Protein AF-A0A2E4C2L1-F1 (afdb_monomer_lite)

Radius of gyration: 13.21 Å; chains: 1; bounding box: 34×31×32 Å

Sequence (110 aa):
MLITANHPNALIDPLVVFQTAGRPSRPLAKAPLFDQLIVGTALRALGGLPVYRKQDDPKLMHLNDRTFDAAIDALHAGSAVQIYPEGQSHSEPSLTPIRTGAARIALLAE

Secondary structure (DSSP, 8-state):
-EEE---S-TTHHHHHHHHHSSS-EEEEEEGGGGGSHHHHHHHHHTT-EEE--TTT-GGGGGGHHHHHHHHHHHHHTT-EEEE-TTSS----SSPPPPPTHHHHHHHHH-

Structure (mmCIF, N/CA/C/O backbone):
data_AF-A0A2E4C2L1-F1
#
_entry.id   AF-A0A2E4C2L1-F1
#
loop_
_atom_site.group_PDB
_atom_site.id
_atom_site.type_symbol
_atom_site.label_atom_id
_atom_site.label_alt_id
_atom_site.label_comp_id
_atom_site.label_asym_id
_atom_site.label_entity_id
_atom_site.label_seq_id
_atom_site.pdbx_PDB_ins_code
_atom_site.Cartn_x
_atom_site.Cartn_y
_atom_site.Cartn_z
_atom_site.occupancy
_atom_site.B_iso_or_equiv
_atom_site.auth_seq_id
_atom_site.auth_comp_id
_atom_site.auth_asym_id
_atom_site.auth_atom_id
_atom_site.pdbx_PDB_model_num
ATOM 1 N N . MET A 1 1 ? -10.927 6.069 4.154 1.00 92.62 1 MET A N 1
ATOM 2 C CA . MET A 1 1 ? -9.934 7.172 4.258 1.00 92.62 1 MET A CA 1
ATOM 3 C C . MET A 1 1 ? -8.666 6.768 3.519 1.00 92.62 1 MET A C 1
ATOM 5 O O . MET A 1 1 ? -8.086 5.752 3.881 1.00 92.62 1 MET A O 1
ATOM 9 N N . LEU A 1 2 ? -8.242 7.514 2.498 1.00 96.00 2 LEU A N 1
ATOM 10 C CA . LEU A 1 2 ? -6.986 7.246 1.787 1.00 96.00 2 LEU A CA 1
ATOM 11 C C . LEU A 1 2 ? -5.871 8.123 2.374 1.00 96.00 2 LEU A C 1
ATOM 13 O O . LEU A 1 2 ? -5.998 9.343 2.383 1.00 96.00 2 LEU A O 1
ATOM 17 N N . ILE A 1 3 ? -4.806 7.506 2.885 1.00 95.19 3 ILE A N 1
ATOM 18 C CA . ILE A 1 3 ? -3.647 8.193 3.465 1.00 95.19 3 ILE A CA 1
ATOM 19 C C . ILE A 1 3 ? -2.514 8.156 2.444 1.00 95.19 3 ILE A C 1
ATOM 21 O O . ILE A 1 3 ? -2.009 7.084 2.113 1.00 95.19 3 ILE A O 1
ATOM 25 N N . THR A 1 4 ? -2.118 9.331 1.959 1.00 93.44 4 THR A N 1
ATOM 26 C CA . THR A 1 4 ? -1.016 9.513 1.009 1.00 93.44 4 THR A CA 1
ATOM 27 C C . THR A 1 4 ? 0.148 10.212 1.699 1.00 93.44 4 THR A C 1
ATOM 29 O O . THR A 1 4 ? -0.018 11.340 2.165 1.00 93.44 4 THR A O 1
ATOM 32 N N . ALA A 1 5 ? 1.317 9.579 1.744 1.00 89.25 5 ALA A N 1
ATOM 33 C CA . ALA A 1 5 ? 2.519 10.154 2.351 1.00 89.25 5 ALA A CA 1
ATOM 34 C C . ALA A 1 5 ? 3.765 9.865 1.504 1.00 89.25 5 ALA A C 1
ATOM 36 O O . ALA A 1 5 ? 3.772 8.939 0.691 1.00 89.25 5 ALA A O 1
ATOM 37 N N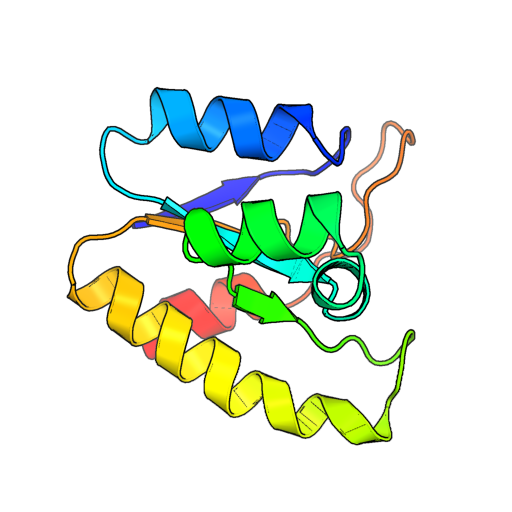 . ASN A 1 6 ? 4.815 10.661 1.691 1.00 86.31 6 ASN A N 1
ATOM 38 C CA . ASN A 1 6 ? 6.154 10.350 1.187 1.00 86.31 6 ASN A CA 1
ATOM 39 C C . ASN A 1 6 ? 6.772 9.181 1.975 1.00 86.31 6 ASN A C 1
ATOM 41 O O . ASN A 1 6 ? 6.294 8.863 3.067 1.00 86.31 6 ASN A O 1
ATOM 45 N N . HIS A 1 7 ? 7.800 8.520 1.424 1.00 82.44 7 HIS A N 1
ATOM 46 C CA . HIS A 1 7 ? 8.305 7.258 1.991 1.00 82.44 7 HIS A CA 1
ATOM 47 C C . HIS A 1 7 ? 9.822 7.188 2.231 1.00 82.44 7 HIS A C 1
ATOM 49 O O . HIS A 1 7 ? 10.511 6.335 1.654 1.00 82.44 7 HIS A O 1
ATOM 55 N N . PRO A 1 8 ? 10.377 8.049 3.102 1.00 77.81 8 PRO A N 1
ATOM 56 C CA . PRO A 1 8 ? 11.800 8.017 3.426 1.00 77.81 8 PRO A CA 1
ATOM 57 C C . PRO A 1 8 ? 12.231 6.741 4.170 1.00 77.81 8 PRO A C 1
ATOM 59 O O . PRO A 1 8 ? 13.385 6.324 4.046 1.00 77.81 8 PRO A O 1
ATOM 62 N N . ASN A 1 9 ? 11.340 6.101 4.942 1.00 84.50 9 ASN A N 1
ATOM 63 C CA . ASN A 1 9 ? 11.654 4.907 5.722 1.00 84.50 9 ASN A CA 1
ATOM 64 C C . ASN A 1 9 ? 10.609 3.791 5.559 1.00 84.50 9 ASN A C 1
ATOM 66 O O . ASN A 1 9 ? 9.484 3.863 6.050 1.00 84.50 9 ASN A O 1
ATOM 70 N N . ALA A 1 10 ? 11.048 2.677 4.966 1.00 78.44 10 ALA A N 1
ATOM 71 C CA . ALA A 1 10 ? 10.214 1.517 4.650 1.00 78.44 10 ALA A CA 1
ATOM 72 C C . ALA A 1 10 ? 9.428 0.919 5.838 1.00 78.44 10 ALA A C 1
ATOM 74 O O . ALA A 1 10 ? 8.406 0.274 5.618 1.00 78.44 10 ALA A O 1
ATOM 75 N N . LEU A 1 11 ? 9.903 1.101 7.077 1.00 81.69 11 LEU A N 1
ATOM 76 C CA . LEU A 1 11 ? 9.317 0.493 8.275 1.00 81.69 11 LEU A CA 1
ATOM 77 C C . LEU A 1 11 ? 8.602 1.506 9.174 1.00 81.69 11 LEU A C 1
ATOM 79 O O . LEU A 1 11 ? 7.507 1.228 9.663 1.00 81.69 11 LEU A O 1
ATOM 83 N N . ILE A 1 12 ? 9.226 2.659 9.420 1.00 86.38 12 ILE A N 1
ATOM 84 C CA . ILE A 1 12 ? 8.709 3.642 10.376 1.00 86.38 12 ILE A CA 1
ATOM 85 C C . ILE A 1 12 ? 7.483 4.358 9.815 1.00 86.38 12 ILE A C 1
ATOM 87 O O . ILE A 1 12 ? 6.518 4.545 10.555 1.00 86.38 12 ILE A O 1
ATOM 91 N N . ASP A 1 13 ? 7.467 4.693 8.522 1.00 85.94 13 ASP A N 1
ATOM 92 C CA . ASP A 1 13 ? 6.360 5.467 7.953 1.00 85.94 13 ASP A CA 1
ATOM 93 C C . ASP A 1 13 ? 5.022 4.708 8.058 1.00 85.94 13 ASP A C 1
ATOM 95 O O . ASP A 1 13 ? 4.052 5.295 8.550 1.00 85.94 13 ASP A O 1
ATOM 99 N N . PRO A 1 14 ? 4.936 3.402 7.711 1.00 86.88 14 PRO A N 1
ATOM 100 C CA . PRO A 1 14 ? 3.707 2.637 7.912 1.00 86.88 14 PRO A CA 1
ATOM 101 C C . PRO A 1 14 ? 3.348 2.482 9.390 1.00 86.88 14 PRO A C 1
ATOM 103 O O . PRO A 1 14 ? 2.173 2.542 9.746 1.00 86.88 14 PRO A O 1
ATOM 106 N N . LEU A 1 15 ? 4.344 2.318 10.273 1.00 89.44 15 LEU A N 1
ATOM 107 C CA . LEU A 1 15 ? 4.120 2.171 11.714 1.00 89.44 15 LEU A CA 1
ATOM 108 C C . LEU A 1 15 ? 3.476 3.416 12.329 1.00 89.44 15 LEU A C 1
ATOM 110 O O . LEU A 1 15 ? 2.536 3.291 13.114 1.00 89.44 15 LEU A O 1
ATOM 114 N N . VAL A 1 16 ? 3.929 4.610 11.947 1.00 91.06 16 VAL A N 1
ATOM 115 C CA . VAL A 1 16 ? 3.319 5.868 12.396 1.00 91.06 16 VAL A CA 1
ATOM 116 C C . VAL A 1 16 ? 1.862 5.937 11.951 1.00 91.06 16 VAL A C 1
ATOM 118 O O . VAL A 1 16 ? 0.989 6.264 12.756 1.00 91.06 16 VAL A O 1
ATOM 121 N N . VAL A 1 17 ? 1.562 5.568 10.704 1.00 91.31 17 VAL A N 1
ATOM 122 C CA . VAL A 1 17 ? 0.183 5.569 10.199 1.00 91.31 17 VAL A CA 1
ATOM 123 C C . VAL A 1 17 ? -0.678 4.535 10.926 1.00 91.31 17 VAL A C 1
ATOM 125 O O . VAL A 1 17 ? -1.800 4.852 11.317 1.00 91.31 17 VAL A O 1
ATOM 128 N N . PHE A 1 18 ? -0.155 3.334 11.189 1.00 91.00 18 PHE A N 1
ATOM 129 C CA . PHE A 1 18 ? -0.856 2.325 11.986 1.00 91.00 18 PHE A CA 1
ATOM 130 C C . PHE A 1 18 ? -1.263 2.851 13.368 1.00 91.00 18 PHE A C 1
ATOM 132 O O . PHE A 1 18 ? -2.376 2.581 13.811 1.00 91.00 18 PHE A O 1
ATOM 139 N N . GLN A 1 19 ? -0.391 3.618 14.026 1.00 91.19 19 GLN A N 1
ATOM 140 C CA . GLN A 1 19 ? -0.643 4.165 15.364 1.00 91.19 19 GLN A CA 1
ATOM 141 C C . GLN A 1 19 ? -1.564 5.395 15.357 1.00 91.19 19 GLN A C 1
ATOM 143 O O . GLN A 1 19 ? -2.283 5.633 16.323 1.00 91.19 19 GLN A O 1
ATOM 148 N N . THR A 1 20 ? -1.556 6.185 14.281 1.00 92.81 20 THR A N 1
ATOM 149 C CA . THR A 1 20 ? -2.218 7.504 14.243 1.00 92.81 20 THR A CA 1
ATOM 150 C C . THR A 1 20 ? -3.510 7.546 13.429 1.00 92.81 20 THR A C 1
ATOM 152 O O . THR A 1 20 ? -4.303 8.466 13.608 1.00 92.81 20 THR A O 1
ATOM 155 N N . ALA A 1 21 ? -3.786 6.552 12.576 1.00 90.88 21 ALA A N 1
ATOM 156 C CA . ALA A 1 21 ? -4.963 6.559 11.699 1.00 90.88 21 ALA A CA 1
ATOM 157 C C . ALA A 1 21 ? -6.313 6.511 12.446 1.00 90.88 21 ALA A C 1
ATOM 159 O O . ALA A 1 21 ? -7.353 6.796 11.845 1.00 90.88 21 ALA A O 1
ATOM 160 N N . GLY A 1 22 ? -6.325 6.107 13.724 1.00 93.12 22 GLY A N 1
ATOM 161 C CA . GLY A 1 22 ? -7.539 5.995 14.546 1.00 93.12 22 GLY A CA 1
ATOM 162 C C . GLY A 1 22 ? -8.542 4.938 14.059 1.00 93.12 22 GLY A C 1
ATOM 163 O O . GLY A 1 22 ? -9.688 4.925 14.498 1.00 93.12 22 GLY A O 1
ATOM 164 N N . ARG A 1 23 ? -8.136 4.081 13.115 1.00 93.62 23 ARG A N 1
ATOM 165 C CA . ARG A 1 23 ? -8.930 3.006 12.504 1.00 93.62 23 ARG A CA 1
ATOM 166 C C . ARG A 1 23 ? -8.002 1.941 11.905 1.00 93.62 23 ARG A C 1
ATOM 168 O O . ARG A 1 23 ? -6.833 2.258 11.660 1.00 93.62 23 ARG A O 1
ATOM 175 N N . PRO A 1 24 ? -8.492 0.719 11.612 1.00 94.56 24 PRO A N 1
ATOM 176 C CA . PRO A 1 24 ? -7.706 -0.277 10.888 1.00 94.56 24 PRO A CA 1
ATOM 177 C C . PRO A 1 24 ? -7.155 0.325 9.598 1.00 94.56 24 PRO A C 1
ATOM 179 O O . PRO A 1 24 ? -7.891 0.990 8.870 1.00 94.56 24 PRO A O 1
ATOM 182 N N . SER A 1 25 ? -5.871 0.123 9.319 1.00 94.81 25 SER A N 1
ATOM 183 C CA . SER A 1 25 ? -5.231 0.655 8.119 1.00 94.81 25 SER A CA 1
ATOM 184 C C . SER A 1 25 ? -4.566 -0.463 7.330 1.00 94.81 25 SER A C 1
ATOM 186 O O . SER A 1 25 ? -3.983 -1.373 7.905 1.00 94.81 25 SER A O 1
ATOM 188 N N . ARG A 1 26 ? -4.693 -0.418 6.005 1.00 96.25 26 ARG A N 1
ATOM 189 C CA . ARG A 1 26 ? -4.168 -1.431 5.090 1.00 96.25 26 ARG A CA 1
AT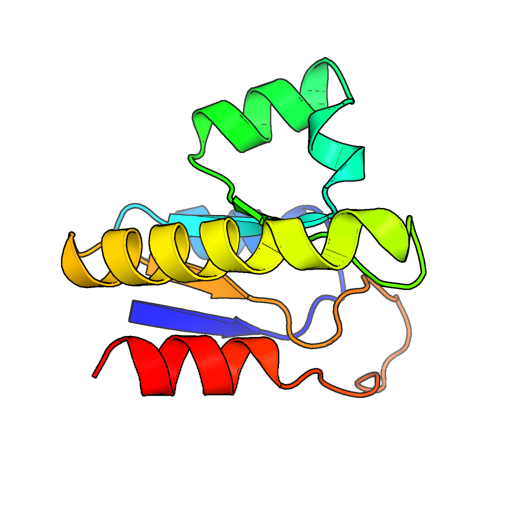OM 190 C C . ARG A 1 26 ? -3.044 -0.835 4.252 1.00 96.25 26 ARG A C 1
ATOM 192 O O . ARG A 1 26 ? -3.326 0.029 3.418 1.00 96.25 26 ARG A O 1
ATOM 199 N N . PRO A 1 27 ? -1.779 -1.231 4.470 1.00 95.38 27 PRO A N 1
ATOM 200 C CA . PRO A 1 27 ? -0.675 -0.699 3.688 1.00 95.38 27 PRO A CA 1
ATOM 201 C C . PRO A 1 27 ? -0.627 -1.348 2.304 1.00 95.38 27 PRO A C 1
ATOM 203 O O . PRO A 1 27 ? -0.707 -2.571 2.181 1.00 95.38 27 PRO A O 1
ATOM 206 N N . LEU A 1 28 ? -0.431 -0.542 1.263 1.00 95.12 28 LEU A N 1
ATOM 207 C CA . LEU A 1 28 ? 0.010 -1.044 -0.035 1.00 95.12 28 LEU A CA 1
ATOM 208 C C . LEU A 1 28 ? 1.527 -1.259 -0.008 1.00 95.12 28 LEU A C 1
ATOM 210 O O . LEU A 1 28 ? 2.290 -0.311 0.172 1.00 95.12 28 LEU A O 1
ATOM 214 N N . ALA A 1 29 ? 1.972 -2.501 -0.202 1.00 93.44 29 ALA A N 1
ATOM 215 C CA . ALA A 1 29 ? 3.381 -2.886 -0.114 1.00 93.44 29 ALA A CA 1
ATOM 216 C C . ALA A 1 29 ? 3.827 -3.683 -1.347 1.00 93.44 29 ALA A C 1
ATOM 218 O O . ALA A 1 29 ? 3.019 -4.306 -2.029 1.00 93.44 29 ALA A O 1
ATOM 219 N N . LYS A 1 30 ? 5.130 -3.679 -1.649 1.00 92.56 30 LYS A N 1
ATOM 220 C CA . LYS A 1 30 ? 5.688 -4.393 -2.813 1.00 92.56 30 LYS A CA 1
ATOM 221 C C . LYS A 1 30 ? 5.381 -5.891 -2.711 1.00 92.56 30 LYS A C 1
ATOM 223 O O . LYS A 1 30 ? 5.676 -6.493 -1.680 1.00 92.56 30 LYS A O 1
ATOM 228 N N . ALA A 1 31 ? 4.863 -6.495 -3.781 1.00 94.38 31 ALA A N 1
ATOM 229 C CA . ALA A 1 31 ? 4.498 -7.913 -3.797 1.00 94.38 31 ALA A CA 1
ATOM 230 C C . ALA A 1 31 ? 5.625 -8.863 -3.318 1.00 94.38 31 ALA A C 1
ATOM 232 O O . ALA A 1 31 ? 5.326 -9.708 -2.477 1.00 94.38 31 ALA A 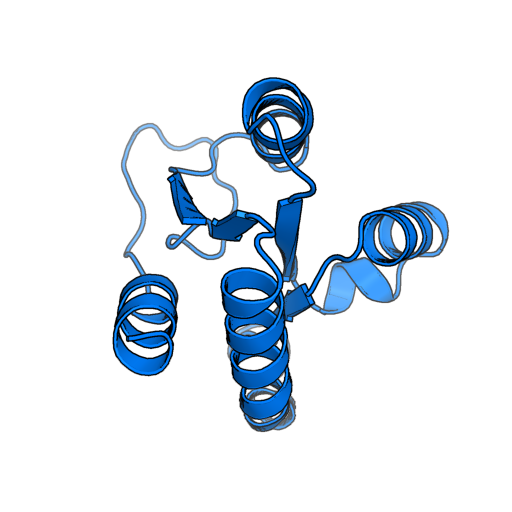O 1
ATOM 233 N N . PRO A 1 32 ? 6.913 -8.678 -3.689 1.00 93.12 32 PRO A N 1
ATOM 234 C CA . PRO A 1 32 ? 7.995 -9.547 -3.203 1.00 93.12 32 PRO A CA 1
ATOM 235 C C . PRO A 1 32 ? 8.197 -9.557 -1.676 1.00 93.12 32 PRO A C 1
ATOM 237 O O . PRO A 1 32 ? 8.796 -10.484 -1.138 1.00 93.12 32 PRO A O 1
ATOM 240 N N . LEU A 1 33 ? 7.712 -8.544 -0.943 1.00 92.00 33 LEU A N 1
ATOM 241 C CA . LEU A 1 33 ? 7.784 -8.539 0.525 1.00 92.00 33 LEU A CA 1
ATOM 242 C C . LEU A 1 33 ? 6.855 -9.585 1.152 1.00 92.00 33 LEU A C 1
ATOM 244 O O . LEU A 1 33 ? 7.114 -10.044 2.262 1.00 92.00 33 LEU A O 1
ATOM 248 N N . PHE A 1 34 ? 5.794 -9.985 0.448 1.00 94.75 34 PHE A N 1
ATOM 249 C CA . PHE A 1 34 ? 4.853 -10.993 0.928 1.00 94.75 34 PHE A CA 1
ATOM 250 C C . PHE A 1 34 ? 5.438 -12.410 0.872 1.00 94.75 34 PHE A C 1
ATOM 252 O O . PHE A 1 34 ? 4.987 -13.283 1.616 1.00 94.75 34 PHE A O 1
ATOM 259 N N . ASP A 1 35 ? 6.468 -12.640 0.059 1.00 94.31 35 ASP A N 1
ATOM 260 C CA . ASP A 1 35 ? 7.134 -13.943 -0.056 1.00 94.31 35 ASP A CA 1
ATOM 261 C C . ASP A 1 35 ? 8.150 -14.186 1.073 1.00 94.31 35 ASP A C 1
ATOM 263 O O . ASP A 1 35 ? 8.585 -15.311 1.310 1.00 94.31 35 ASP A O 1
ATOM 267 N N . GLN A 1 36 ? 8.511 -13.140 1.821 1.00 94.69 36 GLN A N 1
ATOM 268 C CA . GLN A 1 36 ? 9.408 -13.246 2.967 1.00 94.69 36 GLN A CA 1
ATOM 269 C C . GLN A 1 36 ? 8.664 -13.813 4.181 1.00 94.69 36 GLN A C 1
ATOM 271 O O . GLN A 1 36 ? 7.597 -13.322 4.542 1.00 94.69 36 GLN A O 1
ATOM 276 N N . LEU A 1 37 ? 9.245 -14.802 4.866 1.00 93.88 37 LEU A N 1
ATOM 277 C CA . LEU A 1 37 ? 8.566 -15.507 5.961 1.00 93.88 37 LEU A CA 1
ATOM 278 C C . LEU A 1 37 ? 8.114 -14.566 7.089 1.00 93.88 37 LEU A C 1
ATOM 280 O O . LEU A 1 37 ? 6.951 -14.582 7.479 1.00 93.88 37 LEU A O 1
ATOM 284 N N . ILE A 1 38 ? 9.015 -13.726 7.599 1.00 94.44 38 ILE A N 1
ATOM 285 C CA . ILE A 1 38 ? 8.715 -12.836 8.730 1.00 94.44 38 ILE A CA 1
ATOM 286 C C . ILE A 1 38 ? 7.901 -11.627 8.254 1.00 94.44 38 ILE A C 1
ATOM 288 O O . ILE A 1 38 ? 6.783 -11.400 8.718 1.00 94.44 38 ILE A O 1
ATOM 292 N N . VAL A 1 39 ? 8.440 -10.876 7.288 1.00 91.44 39 VAL A N 1
ATOM 293 C CA . VAL A 1 39 ? 7.831 -9.630 6.792 1.00 91.44 39 VAL A CA 1
ATOM 294 C C . VAL A 1 39 ? 6.484 -9.898 6.124 1.00 91.44 39 VAL A C 1
ATOM 296 O O . VAL A 1 39 ? 5.507 -9.207 6.402 1.00 91.44 39 VAL A O 1
ATOM 299 N N . GLY A 1 40 ? 6.391 -10.938 5.300 1.00 94.38 40 GLY A N 1
ATOM 300 C CA . GLY A 1 40 ? 5.162 -11.303 4.612 1.00 94.38 40 GLY A CA 1
ATOM 301 C C . GLY A 1 40 ? 4.075 -11.810 5.554 1.00 94.38 40 GLY A C 1
ATOM 302 O O . GLY A 1 40 ? 2.901 -11.521 5.329 1.00 94.38 40 GLY A O 1
ATOM 303 N N . THR A 1 41 ? 4.425 -12.523 6.629 1.00 95.19 41 THR A N 1
ATOM 304 C CA . THR A 1 41 ? 3.443 -12.916 7.656 1.00 95.19 41 THR A CA 1
ATOM 305 C C . THR A 1 41 ? 2.898 -11.690 8.383 1.00 95.19 41 THR A C 1
ATOM 307 O O . THR A 1 41 ? 1.682 -11.554 8.516 1.00 95.19 41 THR A O 1
ATOM 310 N N . ALA A 1 42 ? 3.770 -10.756 8.776 1.00 92.25 42 ALA A N 1
ATOM 311 C CA . ALA A 1 42 ? 3.355 -9.511 9.417 1.00 92.25 42 ALA A CA 1
ATOM 312 C C . ALA A 1 42 ? 2.458 -8.659 8.500 1.00 92.25 42 ALA A C 1
ATOM 314 O O . ALA A 1 42 ? 1.393 -8.215 8.921 1.00 92.25 42 ALA A O 1
ATOM 315 N N . LEU A 1 43 ? 2.833 -8.488 7.226 1.00 93.62 43 LEU A N 1
ATOM 316 C CA . LEU A 1 43 ? 2.031 -7.741 6.252 1.00 93.62 43 LEU A CA 1
ATOM 317 C C . LEU A 1 43 ? 0.641 -8.353 6.061 1.00 93.62 43 LEU A C 1
ATOM 319 O O . LEU A 1 43 ? -0.345 -7.621 6.065 1.00 93.62 43 LEU A O 1
ATOM 323 N N . ARG A 1 44 ? 0.537 -9.683 5.943 1.00 94.81 44 ARG A N 1
ATOM 324 C CA . ARG A 1 44 ? -0.765 -10.364 5.836 1.00 94.81 44 ARG A CA 1
ATOM 325 C C . ARG A 1 44 ? -1.604 -10.193 7.102 1.00 94.81 44 ARG A C 1
ATOM 327 O O . ARG A 1 44 ? -2.793 -9.907 6.991 1.00 94.81 44 ARG A O 1
ATOM 334 N N . ALA A 1 45 ? -0.997 -10.309 8.285 1.00 92.81 45 ALA A N 1
ATOM 335 C CA . ALA A 1 45 ? -1.687 -10.112 9.562 1.00 92.81 45 ALA A CA 1
ATOM 336 C C . ALA A 1 45 ? -2.243 -8.684 9.715 1.00 92.81 45 ALA A C 1
ATOM 338 O O . ALA A 1 45 ? -3.324 -8.495 10.266 1.00 92.81 45 ALA A O 1
ATOM 339 N N . LEU A 1 46 ? -1.540 -7.689 9.170 1.00 90.31 46 LEU A N 1
ATOM 340 C CA . LEU A 1 46 ? -1.961 -6.285 9.148 1.00 90.31 46 LEU A CA 1
ATOM 341 C C . LEU A 1 46 ? -2.934 -5.954 7.999 1.00 90.31 46 LEU A C 1
ATOM 343 O O . LEU A 1 46 ? -3.318 -4.799 7.830 1.00 90.31 46 LEU A O 1
ATOM 347 N N . GLY A 1 47 ? -3.337 -6.938 7.187 1.00 94.25 47 GLY A N 1
ATOM 348 C CA . GLY A 1 47 ? -4.233 -6.727 6.048 1.00 94.25 47 GLY A CA 1
ATOM 349 C C . GLY A 1 47 ? -3.589 -5.974 4.880 1.00 94.25 47 GLY A C 1
ATOM 350 O O . GLY A 1 47 ? -4.294 -5.285 4.144 1.00 94.25 47 GLY A O 1
ATOM 351 N N . GLY A 1 48 ? -2.267 -6.075 4.732 1.00 95.88 48 GLY A N 1
ATOM 352 C CA . GLY A 1 48 ? -1.504 -5.452 3.658 1.00 95.88 48 GLY A CA 1
ATOM 353 C C . GLY A 1 48 ? -1.922 -5.933 2.270 1.00 95.88 48 GLY A C 1
ATOM 354 O O . GLY A 1 48 ? -2.271 -7.096 2.070 1.00 95.88 48 GLY A O 1
ATOM 355 N N . LEU A 1 49 ? -1.852 -5.017 1.307 1.00 97.00 49 LEU A N 1
ATOM 356 C CA . LEU A 1 49 ? -2.285 -5.216 -0.070 1.00 97.00 49 LEU A CA 1
ATOM 357 C C . LEU A 1 49 ? -1.057 -5.238 -1.003 1.00 97.00 49 LEU A C 1
ATOM 359 O O . LEU A 1 49 ? -0.284 -4.273 -1.012 1.00 97.00 49 LEU A O 1
ATOM 363 N N . PRO A 1 50 ? -0.828 -6.319 -1.770 1.00 96.31 50 PRO A N 1
ATOM 364 C CA . PRO A 1 50 ? 0.364 -6.454 -2.601 1.00 96.31 50 PRO A CA 1
ATOM 365 C C . PRO A 1 50 ? 0.289 -5.583 -3.859 1.00 96.31 50 PRO A C 1
ATOM 367 O O . PRO A 1 50 ? -0.708 -5.580 -4.571 1.00 96.31 50 PRO A O 1
ATOM 370 N N . VAL A 1 51 ? 1.377 -4.883 -4.173 1.00 95.38 51 VAL A N 1
ATOM 371 C CA . VAL A 1 51 ? 1.535 -4.075 -5.389 1.00 95.38 51 VAL A CA 1
ATOM 372 C C . VAL A 1 51 ? 2.586 -4.704 -6.292 1.00 95.38 51 VAL A C 1
ATOM 374 O O . VAL A 1 51 ? 3.758 -4.825 -5.924 1.00 95.38 51 VAL A O 1
ATOM 377 N N . TYR A 1 52 ? 2.171 -5.047 -7.506 1.00 94.19 52 TYR A N 1
ATOM 378 C CA . TYR A 1 52 ? 2.999 -5.653 -8.543 1.00 94.19 52 TYR A CA 1
ATOM 379 C C . TYR A 1 52 ? 3.553 -4.561 -9.457 1.00 94.19 52 TYR A C 1
ATOM 381 O O . TYR A 1 52 ? 2.843 -3.987 -10.286 1.00 94.19 52 TYR A O 1
ATOM 389 N N . ARG A 1 53 ? 4.830 -4.213 -9.292 1.00 90.19 53 ARG A N 1
ATOM 390 C CA . ARG A 1 53 ? 5.455 -3.131 -10.061 1.00 90.19 53 ARG A CA 1
ATOM 391 C C . ARG A 1 53 ? 6.073 -3.686 -11.340 1.00 90.19 53 ARG A C 1
ATOM 393 O O . ARG A 1 53 ? 6.694 -4.742 -11.327 1.00 90.19 53 ARG A O 1
ATOM 400 N N . LYS A 1 54 ? 6.028 -2.887 -12.410 1.00 88.81 54 LYS A N 1
ATOM 401 C CA . LYS A 1 54 ? 6.682 -3.200 -13.693 1.00 88.81 54 LYS A CA 1
ATOM 402 C C . LYS A 1 54 ? 8.158 -3.592 -13.554 1.00 88.81 54 LYS A C 1
ATOM 404 O O . LYS A 1 54 ? 8.634 -4.426 -14.303 1.00 88.81 54 LYS A O 1
ATOM 409 N N . GLN A 1 55 ? 8.877 -2.965 -12.623 1.00 86.38 55 GLN A N 1
ATOM 410 C CA . GLN A 1 55 ? 10.305 -3.213 -12.397 1.00 86.38 55 GLN A CA 1
ATOM 411 C C . GLN A 1 55 ? 10.607 -4.543 -11.691 1.00 86.38 55 GLN A C 1
ATOM 413 O O . GLN A 1 55 ? 11.742 -4.993 -11.760 1.00 86.38 55 GLN A O 1
ATOM 418 N N . ASP A 1 56 ? 9.624 -5.129 -10.998 1.00 87.56 56 ASP A N 1
ATOM 419 C CA . ASP A 1 56 ? 9.797 -6.397 -10.283 1.00 87.56 56 ASP A CA 1
ATOM 420 C C . ASP A 1 56 ? 9.435 -7.565 -11.213 1.00 87.56 56 ASP A C 1
ATOM 422 O O . ASP A 1 56 ? 10.260 -8.433 -11.469 1.00 87.56 56 ASP A O 1
ATOM 426 N N . ASP A 1 57 ? 8.219 -7.541 -11.774 1.00 90.44 57 ASP A N 1
ATOM 427 C CA . ASP A 1 57 ? 7.781 -8.470 -12.819 1.00 90.44 57 ASP A CA 1
ATOM 428 C C . ASP A 1 57 ? 6.656 -7.834 -13.669 1.00 90.44 57 ASP A C 1
ATOM 430 O O . ASP A 1 57 ? 5.515 -7.704 -13.204 1.00 90.44 57 ASP A O 1
ATOM 434 N N . PRO A 1 58 ? 6.929 -7.441 -14.930 1.00 91.12 58 PRO A N 1
ATOM 435 C CA . PRO A 1 58 ? 5.920 -6.877 -15.824 1.00 91.12 58 PRO A CA 1
ATOM 436 C C . PRO A 1 58 ? 4.725 -7.800 -16.085 1.00 91.12 58 PRO A C 1
ATOM 438 O O . PRO A 1 58 ? 3.621 -7.308 -16.320 1.00 91.12 58 PRO A O 1
ATOM 441 N N . LYS A 1 59 ? 4.919 -9.125 -16.059 1.00 95.12 59 LYS A N 1
ATOM 442 C CA . LYS A 1 59 ? 3.869 -10.100 -16.392 1.00 95.12 59 LYS A CA 1
ATOM 443 C C . LYS A 1 59 ? 2.797 -10.163 -15.311 1.00 95.12 59 LYS A C 1
ATOM 445 O O . LYS A 1 59 ? 1.649 -10.475 -15.610 1.00 95.12 59 LYS A O 1
ATOM 450 N N . LEU A 1 60 ? 3.148 -9.817 -14.074 1.00 94.75 60 LEU A N 1
ATOM 451 C CA . LEU A 1 60 ? 2.250 -9.863 -12.920 1.00 94.75 60 LEU A CA 1
ATOM 452 C C . LEU A 1 60 ? 1.469 -8.563 -12.696 1.00 94.75 60 LEU A C 1
ATOM 454 O O . LEU A 1 60 ? 0.631 -8.507 -11.804 1.00 94.75 60 LEU A O 1
ATOM 458 N N . MET A 1 61 ? 1.683 -7.518 -13.504 1.00 93.88 61 MET A N 1
ATOM 459 C CA . MET A 1 61 ? 1.023 -6.220 -13.298 1.00 93.88 61 MET A CA 1
ATOM 460 C C . MET A 1 61 ? -0.509 -6.277 -13.342 1.00 93.88 61 MET A C 1
ATOM 462 O O . MET A 1 61 ? -1.148 -5.460 -12.680 1.00 93.88 61 MET A O 1
ATOM 466 N N . HIS A 1 62 ? -1.081 -7.227 -14.085 1.00 94.44 62 HIS A N 1
ATOM 467 C CA . HIS A 1 62 ? -2.527 -7.459 -14.157 1.00 94.44 62 HIS A CA 1
ATOM 468 C C . HIS A 1 62 ? -3.131 -7.861 -12.798 1.00 94.44 62 HIS A C 1
ATOM 470 O O . HIS A 1 62 ? -4.308 -7.645 -12.547 1.00 94.44 62 HIS A O 1
ATOM 476 N N . LEU A 1 63 ? -2.324 -8.397 -11.874 1.00 95.69 63 LEU A N 1
ATOM 477 C CA . LEU A 1 63 ? -2.786 -8.743 -10.529 1.00 95.69 63 LEU A CA 1
ATOM 47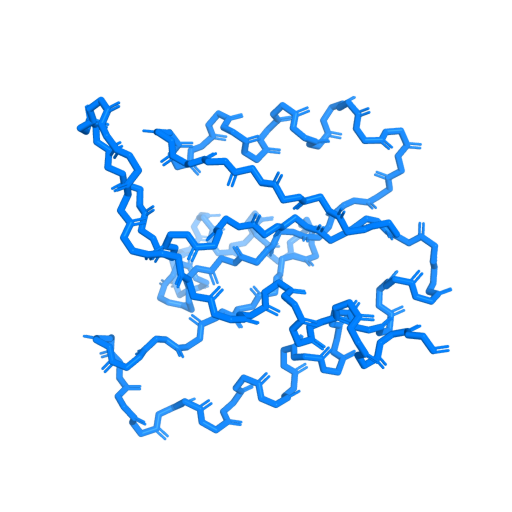8 C C . LEU A 1 63 ? -3.123 -7.510 -9.681 1.00 95.69 63 LEU A C 1
ATOM 480 O O . LEU A 1 63 ? -3.838 -7.646 -8.691 1.00 95.69 63 LEU A O 1
ATOM 484 N N . ASN A 1 64 ? -2.660 -6.315 -10.071 1.00 95.81 64 ASN A N 1
ATOM 485 C CA . ASN A 1 64 ? -3.027 -5.085 -9.372 1.00 95.81 64 ASN A CA 1
ATOM 486 C C . ASN A 1 64 ? -4.516 -4.754 -9.488 1.00 95.81 64 ASN A C 1
ATOM 488 O O . ASN A 1 64 ? -4.990 -3.991 -8.656 1.00 95.81 64 ASN A O 1
ATOM 492 N N . ASP A 1 65 ? -5.250 -5.306 -10.459 1.00 96.38 65 ASP A N 1
ATOM 493 C CA . ASP A 1 65 ? -6.699 -5.090 -10.555 1.00 96.38 65 ASP A CA 1
ATOM 494 C C . ASP A 1 65 ? -7.386 -5.571 -9.265 1.00 96.38 65 ASP A C 1
ATOM 496 O O . ASP A 1 65 ? -8.099 -4.810 -8.619 1.00 96.38 65 ASP A O 1
ATOM 500 N N . ARG A 1 66 ? -6.995 -6.752 -8.765 1.00 96.62 66 ARG A N 1
ATOM 501 C CA . ARG A 1 66 ? -7.454 -7.272 -7.463 1.00 96.62 66 ARG A CA 1
ATOM 502 C C . ARG A 1 66 ? -7.000 -6.415 -6.281 1.00 96.62 66 ARG A C 1
ATOM 504 O O . ARG A 1 66 ? -7.677 -6.354 -5.261 1.00 96.62 66 ARG A O 1
ATOM 511 N N . THR A 1 67 ? -5.833 -5.782 -6.389 1.00 96.81 67 THR A N 1
ATOM 512 C CA . THR A 1 67 ? -5.320 -4.867 -5.360 1.00 96.81 67 THR A CA 1
ATOM 513 C C . THR A 1 67 ? -6.142 -3.583 -5.302 1.00 96.81 67 THR A C 1
ATOM 515 O O . THR A 1 67 ? -6.386 -3.082 -4.205 1.00 96.81 67 THR A O 1
ATOM 518 N N . PHE A 1 68 ? -6.579 -3.058 -6.452 1.00 97.38 68 PHE A N 1
ATOM 519 C CA . PHE A 1 68 ? -7.503 -1.927 -6.504 1.00 97.38 68 PHE A CA 1
ATOM 520 C C . PHE A 1 68 ? -8.848 -2.305 -5.886 1.00 97.38 68 PHE A C 1
ATOM 522 O O . PHE A 1 68 ? -9.280 -1.599 -4.979 1.00 97.38 68 PHE A O 1
ATOM 529 N N . ASP A 1 69 ? -9.433 -3.438 -6.285 1.00 98.00 69 ASP A N 1
ATOM 530 C CA . ASP A 1 69 ? -10.702 -3.927 -5.726 1.00 98.00 69 ASP A CA 1
ATOM 531 C C . ASP A 1 69 ? -10.621 -4.045 -4.195 1.00 98.00 69 ASP A C 1
ATOM 533 O O . ASP A 1 69 ? -11.409 -3.443 -3.469 1.00 98.00 69 ASP A O 1
ATOM 537 N N . ALA A 1 70 ? -9.578 -4.702 -3.676 1.00 97.75 70 ALA A N 1
ATOM 538 C CA . ALA A 1 70 ? -9.382 -4.863 -2.236 1.00 97.75 70 ALA A CA 1
ATOM 539 C C . ALA A 1 70 ? -9.142 -3.534 -1.492 1.00 97.75 70 ALA A C 1
ATOM 541 O O . ALA A 1 70 ? -9.497 -3.402 -0.316 1.00 97.75 70 ALA A O 1
ATOM 542 N N . ALA A 1 71 ? -8.517 -2.547 -2.142 1.00 97.81 71 ALA A N 1
ATOM 543 C CA . ALA A 1 71 ? -8.343 -1.215 -1.571 1.00 97.81 71 ALA A CA 1
ATOM 544 C C . ALA A 1 71 ? -9.679 -0.463 -1.494 1.00 97.81 71 ALA A C 1
ATOM 546 O O . ALA A 1 71 ? -9.952 0.172 -0.475 1.00 97.81 71 ALA A O 1
ATOM 547 N N . ILE A 1 72 ? -10.512 -0.558 -2.531 1.00 97.81 72 ILE A N 1
ATOM 548 C CA . ILE A 1 72 ? -11.849 0.049 -2.574 1.00 97.81 72 ILE A CA 1
ATOM 549 C C . ILE A 1 72 ? -12.737 -0.583 -1.497 1.00 97.81 72 ILE A C 1
ATOM 551 O O . ILE A 1 72 ? -13.259 0.135 -0.643 1.00 97.81 72 ILE A O 1
ATOM 555 N N . ASP A 1 73 ? -12.781 -1.915 -1.434 1.00 97.88 73 ASP A N 1
ATOM 556 C CA . ASP A 1 73 ? -13.524 -2.659 -0.411 1.00 97.88 73 ASP A CA 1
ATOM 557 C C . ASP A 1 73 ? -13.098 -2.252 1.005 1.00 97.88 73 ASP A C 1
ATOM 559 O O . ASP A 1 73 ? -13.925 -2.058 1.898 1.00 97.88 73 ASP A O 1
ATOM 563 N N . ALA A 1 74 ? -11.793 -2.078 1.232 1.00 97.25 74 ALA A N 1
ATOM 564 C CA . ALA A 1 74 ? -11.276 -1.623 2.516 1.00 97.25 74 ALA A CA 1
ATOM 565 C C . ALA A 1 74 ? -11.755 -0.210 2.874 1.00 97.25 74 ALA A C 1
ATOM 567 O O . ALA A 1 74 ? -12.100 0.042 4.032 1.00 97.25 74 ALA A O 1
ATOM 568 N N . LEU A 1 75 ? -11.768 0.707 1.904 1.00 96.88 75 LEU A N 1
ATOM 569 C CA . LEU A 1 75 ? -12.244 2.074 2.103 1.00 96.88 75 LEU A CA 1
ATOM 570 C C . LEU A 1 75 ? -13.743 2.099 2.423 1.00 96.88 75 LEU A C 1
ATOM 572 O O . LEU A 1 75 ? -14.129 2.781 3.376 1.00 96.88 75 LEU A O 1
ATOM 576 N N . HIS A 1 76 ? -14.558 1.332 1.694 1.00 97.06 76 HIS A N 1
ATOM 577 C CA . HIS A 1 76 ? -16.002 1.202 1.932 1.00 97.06 76 HIS A CA 1
ATOM 578 C C . HIS A 1 76 ? -16.316 0.521 3.267 1.00 97.06 76 HIS A C 1
ATOM 580 O O . HIS A 1 76 ? -17.220 0.952 3.979 1.00 97.06 76 HIS A O 1
ATOM 586 N N . ALA A 1 77 ? -15.506 -0.454 3.684 1.00 96.62 77 ALA A N 1
ATOM 587 C CA . ALA A 1 77 ? -15.586 -1.079 5.006 1.00 96.62 77 ALA A CA 1
ATOM 588 C C . ALA A 1 77 ? -15.102 -0.169 6.158 1.00 96.62 77 ALA A C 1
ATOM 590 O O . ALA A 1 77 ? -14.952 -0.619 7.294 1.00 96.62 77 ALA A O 1
ATOM 591 N N . GLY A 1 78 ? -14.803 1.105 5.884 1.00 95.56 78 GLY A N 1
ATOM 592 C CA . GLY A 1 78 ? -14.410 2.093 6.886 1.00 95.56 78 GLY A CA 1
ATOM 593 C C . GLY A 1 78 ? -12.939 2.038 7.301 1.00 95.56 78 GLY A C 1
ATOM 594 O O . GLY A 1 78 ? -12.526 2.839 8.144 1.00 95.56 78 GLY A O 1
ATOM 595 N N . SER A 1 79 ? -12.129 1.161 6.698 1.00 96.38 79 SER A N 1
ATOM 596 C CA . SER A 1 79 ? -10.684 1.108 6.940 1.00 96.38 79 SER A CA 1
ATOM 597 C C . SER A 1 79 ? -9.965 2.295 6.284 1.00 96.38 79 SER A C 1
ATOM 599 O O . SER A 1 79 ? -10.472 2.990 5.393 1.00 96.38 79 SER A O 1
ATOM 601 N N . ALA A 1 80 ? -8.750 2.557 6.749 1.00 96.62 80 ALA A N 1
ATOM 602 C CA . ALA A 1 80 ? -7.800 3.393 6.040 1.00 96.62 80 ALA A CA 1
ATOM 603 C C . ALA A 1 80 ? -6.992 2.556 5.041 1.00 96.62 80 ALA A C 1
ATOM 605 O O . ALA A 1 80 ? -6.714 1.382 5.280 1.00 96.62 80 ALA A O 1
ATOM 606 N N . VAL A 1 81 ? -6.566 3.173 3.945 1.00 97.00 81 VAL A N 1
ATOM 607 C CA . VAL A 1 81 ? -5.608 2.588 3.000 1.00 97.00 81 VAL A CA 1
ATOM 608 C C . VAL A 1 81 ? -4.383 3.488 2.963 1.00 97.00 81 VAL A C 1
ATOM 610 O O . VAL A 1 81 ? -4.526 4.696 2.790 1.00 97.00 81 VAL A O 1
ATOM 613 N N . GLN A 1 82 ? -3.195 2.917 3.168 1.00 95.44 82 GLN A N 1
ATOM 614 C CA . GLN A 1 82 ? -1.935 3.662 3.185 1.00 95.44 82 GLN A CA 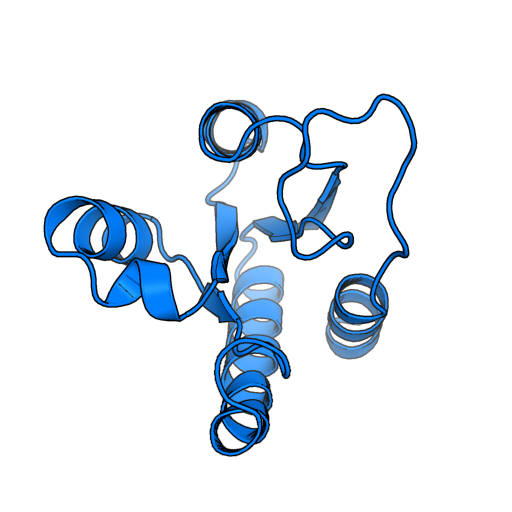1
ATOM 615 C C . GLN A 1 82 ? -1.218 3.478 1.850 1.00 95.44 82 GLN A C 1
ATOM 617 O O . GLN A 1 82 ? -0.902 2.347 1.471 1.00 95.44 82 GLN A O 1
ATOM 622 N N . ILE A 1 83 ? -0.947 4.574 1.147 1.00 94.25 83 ILE A N 1
ATOM 623 C CA . ILE A 1 83 ? -0.233 4.554 -0.126 1.00 94.25 83 ILE A CA 1
ATOM 624 C C . ILE A 1 83 ? 0.917 5.557 -0.137 1.00 94.25 83 ILE A C 1
ATOM 626 O O . ILE A 1 83 ? 0.779 6.719 0.239 1.00 94.25 83 ILE A O 1
ATOM 630 N N . TYR A 1 84 ? 2.044 5.086 -0.653 1.00 91.81 84 TYR A N 1
ATOM 631 C CA . TYR A 1 84 ? 3.262 5.857 -0.834 1.00 91.81 84 TYR A CA 1
ATOM 632 C C . TYR A 1 84 ? 3.518 5.998 -2.339 1.00 91.81 84 TYR A C 1
ATOM 634 O O . TYR A 1 84 ? 4.046 5.069 -2.961 1.00 91.81 84 TYR A O 1
ATOM 642 N N . PRO A 1 85 ? 3.066 7.096 -2.976 1.00 86.56 85 PRO A N 1
ATOM 643 C CA . PRO A 1 85 ? 2.925 7.175 -4.431 1.00 86.56 85 PRO A CA 1
ATOM 644 C C . PRO A 1 85 ? 4.259 7.158 -5.189 1.00 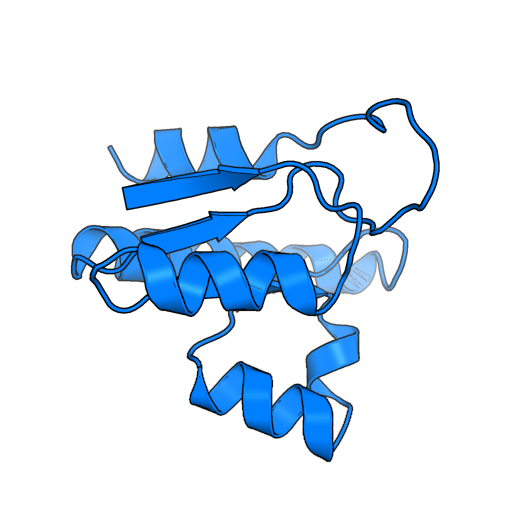86.56 85 PRO A C 1
ATOM 646 O O . PRO A 1 85 ? 4.262 6.914 -6.391 1.00 86.56 85 PRO A O 1
ATOM 649 N N . GLU A 1 86 ? 5.386 7.326 -4.506 1.00 83.81 86 GLU A N 1
ATOM 650 C CA . GLU A 1 86 ? 6.742 7.114 -5.034 1.00 83.81 86 GLU A CA 1
ATOM 651 C C . GLU A 1 86 ? 6.969 5.651 -5.475 1.00 83.81 86 GLU A C 1
ATOM 653 O O . GLU A 1 86 ? 7.694 5.348 -6.428 1.00 83.81 86 GLU A O 1
ATOM 658 N N . GLY A 1 87 ? 6.311 4.700 -4.798 1.00 70.75 87 GLY A N 1
ATOM 659 C CA . GLY A 1 87 ? 6.426 3.265 -5.066 1.00 70.75 87 GLY A CA 1
ATOM 660 C C . GLY A 1 87 ? 7.810 2.678 -4.764 1.00 70.75 87 GLY A C 1
ATOM 661 O O . GLY A 1 87 ? 8.077 1.526 -5.126 1.00 70.75 87 GLY A O 1
ATOM 662 N N . GLN A 1 88 ? 8.691 3.455 -4.134 1.00 67.94 88 GLN A N 1
ATOM 663 C CA . GLN A 1 88 ? 10.039 3.109 -3.688 1.00 67.94 88 GLN A CA 1
ATOM 664 C C . GLN A 1 88 ? 10.294 3.818 -2.357 1.00 67.94 88 GLN A C 1
ATOM 666 O O . GLN A 1 88 ? 9.660 4.827 -2.083 1.00 67.94 88 GLN A O 1
ATOM 671 N N . SER A 1 89 ? 11.195 3.277 -1.542 1.00 60.62 89 SER A N 1
ATOM 672 C CA . SER A 1 89 ? 11.712 3.993 -0.376 1.00 60.62 89 SER A CA 1
ATOM 673 C C . SER A 1 89 ? 13.093 4.501 -0.767 1.00 60.62 89 SER A C 1
ATOM 675 O O . SER A 1 89 ? 13.893 3.710 -1.278 1.00 60.62 89 SER A O 1
ATOM 677 N N . HIS A 1 90 ? 13.359 5.789 -0.581 1.00 60.62 90 HIS A N 1
ATOM 678 C CA . HIS A 1 90 ? 14.657 6.393 -0.875 1.00 60.62 90 HIS A CA 1
ATOM 679 C C . HIS A 1 90 ? 15.064 7.355 0.238 1.00 60.62 90 HIS A C 1
ATOM 681 O O . HIS A 1 90 ? 14.224 7.976 0.879 1.00 60.62 90 HIS A O 1
ATOM 687 N N . SER A 1 91 ? 16.369 7.498 0.456 1.00 59.06 91 SER A N 1
ATOM 688 C CA . SER A 1 91 ? 16.920 8.432 1.450 1.00 59.06 91 SER A CA 1
ATOM 689 C C . SER A 1 91 ? 17.246 9.810 0.862 1.00 59.06 91 SER A C 1
ATOM 691 O O . SER A 1 91 ? 17.798 10.660 1.555 1.00 59.06 91 SER A O 1
ATOM 693 N N . GLU A 1 92 ? 16.931 10.034 -0.416 1.00 63.88 92 GLU A N 1
ATOM 694 C CA . GLU A 1 92 ? 17.128 11.324 -1.079 1.00 63.88 92 GLU A CA 1
ATOM 695 C C . GLU A 1 92 ? 16.148 12.385 -0.542 1.00 63.88 92 GLU A C 1
ATOM 697 O O . GLU A 1 92 ? 14.979 12.070 -0.309 1.00 63.88 92 GLU A O 1
ATOM 702 N N . PRO A 1 93 ? 16.592 13.646 -0.367 1.00 59.88 93 PRO A N 1
ATOM 703 C CA . PRO A 1 93 ? 15.774 14.724 0.197 1.00 59.88 93 PRO A CA 1
ATOM 704 C C . PRO A 1 93 ? 14.700 15.263 -0.766 1.00 59.88 93 PRO A C 1
ATOM 706 O O . PRO A 1 93 ? 13.895 16.106 -0.375 1.00 59.88 93 PRO A O 1
ATOM 709 N N . SER A 1 94 ? 14.684 14.811 -2.023 1.00 69.44 94 SER A N 1
ATOM 710 C CA . SER A 1 94 ? 13.713 15.201 -3.050 1.00 69.44 94 SER A CA 1
ATOM 711 C C . SER A 1 94 ? 12.670 14.114 -3.280 1.00 69.44 94 SER A C 1
ATOM 713 O O . SER A 1 94 ? 13.019 12.940 -3.309 1.00 69.44 94 SER A O 1
ATOM 715 N N . LEU A 1 95 ? 11.418 14.497 -3.546 1.00 67.81 95 LEU A N 1
ATOM 716 C CA . LEU A 1 95 ? 10.387 13.549 -3.980 1.00 67.81 95 LEU A CA 1
ATOM 717 C C . LEU A 1 95 ? 10.785 12.879 -5.301 1.00 67.81 95 LEU A C 1
ATOM 719 O O . LEU A 1 95 ? 11.154 13.552 -6.266 1.00 67.81 95 LEU A O 1
ATOM 723 N N . THR A 1 96 ? 10.645 11.559 -5.363 1.00 75.94 96 THR A N 1
ATOM 724 C CA . THR A 1 96 ? 10.720 10.821 -6.627 1.00 75.94 96 THR A CA 1
ATOM 725 C C . THR A 1 96 ? 9.423 10.952 -7.437 1.00 75.94 96 THR A C 1
ATOM 727 O O . THR A 1 96 ? 8.391 11.375 -6.906 1.00 75.94 96 THR A O 1
ATOM 730 N N . PRO A 1 97 ? 9.437 10.613 -8.745 1.00 81.62 97 PRO A N 1
ATOM 731 C CA . PRO A 1 97 ? 8.239 10.662 -9.574 1.00 81.62 97 PRO A CA 1
ATOM 732 C C . PRO A 1 97 ? 7.070 9.886 -8.955 1.00 81.62 97 PRO A C 1
ATOM 734 O O . PRO A 1 97 ? 7.154 8.678 -8.719 1.00 81.62 97 PRO A O 1
ATOM 737 N N . ILE A 1 98 ? 5.959 10.587 -8.730 1.00 86.06 98 ILE A N 1
ATOM 738 C CA . ILE A 1 98 ? 4.744 10.008 -8.158 1.00 86.06 98 ILE A CA 1
ATOM 739 C C . ILE A 1 98 ? 3.964 9.205 -9.202 1.00 86.06 98 ILE A C 1
ATOM 741 O O . ILE A 1 98 ? 3.826 9.592 -10.363 1.00 86.06 98 ILE A O 1
ATOM 745 N N . ARG A 1 99 ? 3.421 8.066 -8.779 1.00 88.38 99 ARG A N 1
ATOM 746 C CA . ARG A 1 99 ? 2.573 7.191 -9.591 1.00 88.38 99 ARG A CA 1
ATOM 747 C C . ARG A 1 99 ? 1.097 7.520 -9.377 1.00 88.38 99 ARG A C 1
ATOM 749 O O . ARG A 1 99 ? 0.677 7.929 -8.300 1.00 88.38 99 ARG A O 1
ATOM 756 N N . THR A 1 100 ? 0.278 7.238 -10.387 1.00 92.44 100 THR A N 1
ATOM 757 C CA . THR A 1 100 ? -1.163 7.560 -10.407 1.00 92.44 100 THR A CA 1
ATOM 758 C C . THR A 1 100 ? -2.034 6.678 -9.505 1.00 92.44 100 THR A C 1
ATOM 760 O O . THR A 1 100 ? -3.239 6.894 -9.428 1.00 92.44 100 THR A O 1
ATOM 763 N N . GLY A 1 101 ? -1.459 5.683 -8.818 1.00 92.00 101 GLY A N 1
ATOM 764 C CA . GLY A 1 101 ? -2.209 4.698 -8.032 1.00 92.00 101 GLY A CA 1
ATOM 765 C C . GLY A 1 101 ? -3.123 5.320 -6.974 1.00 92.00 101 GLY A C 1
ATOM 766 O O . GLY A 1 101 ? -4.273 4.913 -6.867 1.00 92.00 101 GLY A O 1
ATOM 767 N N . ALA A 1 102 ? -2.653 6.348 -6.259 1.00 93.88 102 ALA A N 1
ATOM 768 C CA . ALA A 1 102 ? -3.454 7.035 -5.243 1.00 93.88 102 ALA A CA 1
ATOM 769 C C . ALA A 1 102 ? -4.692 7.717 -5.845 1.00 93.88 102 ALA A C 1
ATOM 771 O O . ALA A 1 102 ? -5.801 7.510 -5.362 1.00 93.88 102 ALA A O 1
ATOM 772 N N . ALA A 1 103 ? -4.512 8.460 -6.941 1.00 94.06 103 ALA A N 1
ATOM 773 C CA . ALA A 1 103 ? -5.611 9.121 -7.643 1.00 94.06 103 ALA A CA 1
ATOM 774 C C . ALA A 1 103 ? -6.625 8.111 -8.201 1.00 94.06 103 ALA A C 1
ATOM 776 O O . ALA A 1 103 ? -7.826 8.328 -8.102 1.00 94.06 103 ALA A O 1
ATOM 777 N N . ARG A 1 104 ? -6.148 6.977 -8.735 1.00 95.44 104 ARG A N 1
ATOM 778 C CA . ARG A 1 104 ? -7.016 5.898 -9.229 1.00 95.44 104 ARG A CA 1
ATOM 779 C C . ARG A 1 104 ? -7.843 5.264 -8.112 1.00 95.44 104 ARG A C 1
ATOM 781 O O . ARG A 1 104 ? -9.031 5.071 -8.310 1.00 95.44 104 ARG A O 1
ATOM 788 N N . ILE A 1 105 ? -7.240 4.965 -6.956 1.00 96.50 105 ILE A N 1
ATOM 789 C CA . ILE A 1 105 ? -7.975 4.421 -5.800 1.00 96.50 105 ILE A CA 1
ATOM 790 C C . ILE A 1 105 ? -9.040 5.413 -5.334 1.00 96.50 105 ILE A C 1
ATOM 792 O O . ILE A 1 105 ? -10.172 5.010 -5.111 1.00 96.50 105 ILE A O 1
ATOM 796 N N . ALA A 1 106 ? -8.687 6.695 -5.201 1.00 94.69 106 ALA A N 1
ATOM 797 C CA . ALA A 1 106 ? -9.631 7.722 -4.770 1.00 94.69 106 ALA A CA 1
ATOM 798 C C . ALA A 1 106 ? -10.825 7.840 -5.730 1.00 94.69 106 ALA A C 1
ATOM 800 O O . ALA A 1 106 ? -11.959 7.792 -5.276 1.00 94.69 106 ALA A O 1
ATOM 801 N N . LEU A 1 107 ? -10.566 7.918 -7.041 1.00 95.56 107 LEU A N 1
ATOM 802 C CA . LEU A 1 107 ? -11.608 8.060 -8.062 1.00 95.56 107 LEU A CA 1
ATOM 803 C C . LEU A 1 107 ? -12.517 6.827 -8.173 1.00 95.56 107 LEU A C 1
ATOM 805 O O . LEU A 1 107 ? -13.694 6.964 -8.464 1.00 95.56 107 LEU A O 1
ATOM 809 N N . LEU A 1 108 ? -11.975 5.623 -7.976 1.00 94.12 108 LEU A N 1
ATOM 810 C CA . LEU A 1 108 ? -12.754 4.381 -8.043 1.00 94.12 108 LEU A CA 1
ATOM 811 C C . LEU A 1 108 ? -13.550 4.091 -6.760 1.00 94.12 108 LEU A C 1
ATOM 813 O O . LEU A 1 108 ? -14.357 3.166 -6.757 1.00 94.12 108 LEU A O 1
ATOM 817 N N . ALA A 1 109 ? -13.282 4.816 -5.671 1.00 91.62 109 ALA A N 1
ATOM 818 C CA . ALA A 1 109 ? -13.937 4.622 -4.379 1.00 91.62 109 ALA A CA 1
ATOM 819 C C . ALA A 1 109 ? -15.056 5.639 -4.086 1.00 91.62 109 ALA A C 1
ATOM 821 O O . ALA A 1 109 ? -15.755 5.451 -3.085 1.00 91.62 109 ALA A O 1
ATOM 822 N N . GLU A 1 110 ? -15.195 6.688 -4.909 1.00 79.94 110 GLU A N 1
ATOM 823 C CA . GLU A 1 110 ? -16.377 7.573 -4.952 1.00 79.94 110 GLU A CA 1
ATOM 824 C C . GLU A 1 110 ? -17.623 6.821 -5.436 1.00 79.94 110 GLU A C 1
ATOM 826 O O . GLU A 1 110 ? -18.696 7.055 -4.834 1.00 79.94 110 GLU A O 1
#

Foldseek 3Di:
DEAEDAAQDPPVVVVVCCVPVVFQEEEEAAQVLLVDPPSVVVNVVSNYAHAHDVVVPVVCNVVCVVSLVSLLVCVVVVYYYYDHQLNDHHNDPDRHDGHCSSVSSVVVND

pLDDT: mean 90.1, std 9.01, range [59.06, 98.0]